Protein AF-A0A7C7FWV0-F1 (afdb_monomer_lite)

Structure (mmCIF, N/CA/C/O backbone):
data_AF-A0A7C7FWV0-F1
#
_entry.id   AF-A0A7C7FWV0-F1
#
loop_
_atom_site.group_PDB
_atom_site.id
_atom_site.type_symbol
_atom_site.label_atom_id
_atom_site.label_alt_id
_atom_site.label_comp_id
_atom_site.label_asym_id
_atom_site.label_entity_id
_atom_site.label_seq_id
_atom_site.pdbx_PDB_ins_code
_atom_site.Cartn_x
_atom_site.Cartn_y
_atom_site.Cartn_z
_atom_site.occupancy
_atom_site.B_iso_or_equiv
_atom_site.auth_seq_id
_atom_site.auth_comp_id
_atom_site.auth_asym_id
_atom_site.auth_atom_id
_atom_site.pdbx_PDB_model_num
ATOM 1 N N . MET A 1 1 ? -1.822 7.002 6.328 1.00 85.12 1 MET A N 1
ATOM 2 C CA . MET A 1 1 ? -2.874 6.088 5.853 1.00 85.12 1 MET A CA 1
ATOM 3 C C . MET A 1 1 ? -3.283 5.202 6.996 1.00 85.12 1 MET A C 1
ATOM 5 O O . MET A 1 1 ? -2.418 4.875 7.804 1.00 85.12 1 MET A O 1
ATOM 9 N N . LYS A 1 2 ? -4.553 4.831 7.071 1.00 88.38 2 LYS A N 1
ATOM 10 C CA . LYS A 1 2 ? -5.078 3.891 8.063 1.00 88.38 2 LYS A CA 1
ATOM 11 C C . LYS A 1 2 ? -5.800 2.737 7.371 1.00 88.38 2 LYS A C 1
ATOM 13 O O . LYS A 1 2 ? -6.202 2.840 6.214 1.00 88.38 2 LYS A O 1
ATOM 18 N N . VAL A 1 3 ? -5.982 1.647 8.110 1.00 93.56 3 VAL A N 1
ATOM 19 C CA . VAL A 1 3 ? -6.836 0.530 7.691 1.00 93.56 3 VAL A CA 1
ATOM 20 C C . VAL A 1 3 ? -8.240 1.049 7.374 1.00 93.56 3 VAL A C 1
ATOM 22 O O . VAL A 1 3 ? -8.801 1.845 8.130 1.00 93.56 3 VAL A O 1
ATOM 25 N N . GLY A 1 4 ? -8.787 0.601 6.246 1.00 93.94 4 GLY A N 1
ATOM 26 C CA . GLY A 1 4 ? -10.085 1.013 5.720 1.00 93.94 4 GLY A CA 1
ATOM 27 C C . GLY A 1 4 ? -10.051 2.208 4.764 1.00 93.94 4 GLY A C 1
ATOM 28 O O . GLY A 1 4 ? -11.071 2.475 4.133 1.00 93.94 4 GLY A O 1
ATOM 29 N N . ASP A 1 5 ? -8.920 2.907 4.616 1.00 94.50 5 ASP A N 1
ATOM 30 C CA . ASP A 1 5 ? -8.793 3.945 3.588 1.00 94.50 5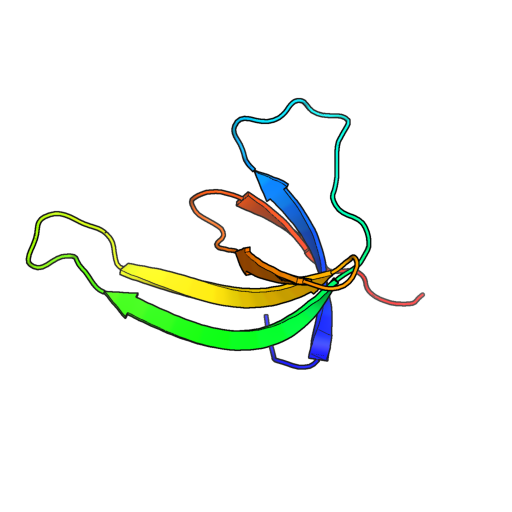 ASP A CA 1
ATOM 31 C C . ASP A 1 5 ? -8.856 3.315 2.183 1.00 94.50 5 ASP A C 1
ATOM 33 O O . ASP A 1 5 ? -8.309 2.232 1.948 1.00 94.50 5 ASP A O 1
ATOM 37 N N . LEU A 1 6 ? -9.507 4.010 1.246 1.00 95.75 6 LEU A N 1
ATOM 38 C CA . LEU A 1 6 ? -9.465 3.690 -0.181 1.00 95.75 6 LEU A CA 1
ATOM 39 C C . LEU A 1 6 ? -8.359 4.493 -0.854 1.00 95.75 6 LEU A C 1
ATOM 41 O O . LEU A 1 6 ? -8.248 5.706 -0.656 1.00 95.75 6 LEU A O 1
ATOM 45 N N . ILE A 1 7 ? -7.555 3.817 -1.666 1.00 95.69 7 ILE A N 1
ATOM 46 C CA . ILE A 1 7 ? -6.407 4.417 -2.338 1.00 95.69 7 ILE A CA 1
ATOM 47 C C . ILE A 1 7 ? -6.277 3.924 -3.772 1.00 95.69 7 ILE A C 1
ATOM 49 O O . ILE A 1 7 ? -6.753 2.846 -4.113 1.00 95.69 7 ILE A O 1
ATOM 53 N N . SER A 1 8 ? -5.576 4.693 -4.591 1.00 95.19 8 SER A N 1
ATOM 54 C CA . SER A 1 8 ? -4.997 4.220 -5.847 1.00 95.19 8 SER A CA 1
ATOM 55 C C . SER A 1 8 ? -3.490 4.450 -5.795 1.00 95.19 8 SER A C 1
ATOM 57 O O . SER A 1 8 ? -3.024 5.392 -5.146 1.00 95.19 8 SER A O 1
ATOM 59 N N . PHE A 1 9 ? -2.719 3.564 -6.413 1.00 95.00 9 PHE A N 1
ATOM 60 C CA . PHE A 1 9 ? -1.266 3.641 -6.411 1.00 95.00 9 PHE A CA 1
ATOM 61 C C . PHE A 1 9 ? -0.680 3.255 -7.767 1.00 95.00 9 PHE A C 1
ATOM 63 O O . PHE A 1 9 ? -1.333 2.599 -8.576 1.00 95.00 9 PHE A O 1
ATOM 70 N N . LYS A 1 10 ? 0.566 3.650 -8.014 1.00 93.69 10 LYS A N 1
ATOM 71 C CA . LYS A 1 10 ? 1.352 3.177 -9.154 1.00 93.69 10 LYS A CA 1
ATOM 72 C C . LYS A 1 10 ? 2.819 3.008 -8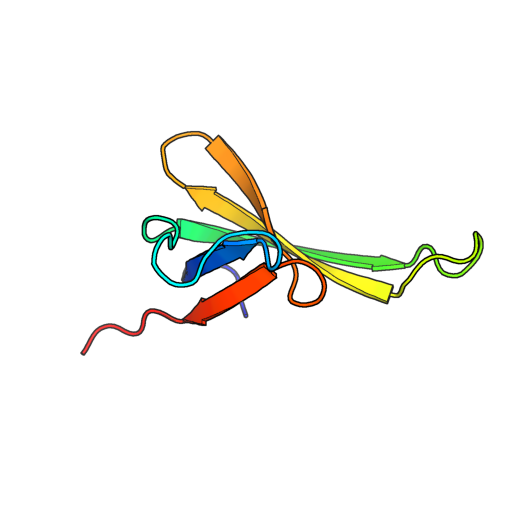.759 1.00 93.69 10 LYS A C 1
ATOM 74 O O . LYS A 1 10 ? 3.330 3.853 -8.021 1.00 93.69 10 LYS A O 1
ATOM 79 N N . PRO A 1 11 ? 3.525 1.976 -9.249 1.00 91.25 11 PRO A N 1
ATOM 80 C CA . PRO A 1 11 ? 4.968 1.904 -9.077 1.00 91.25 11 PRO A CA 1
ATOM 81 C C . PRO A 1 11 ? 5.627 3.096 -9.770 1.00 91.25 11 PRO A C 1
ATOM 83 O O . PRO A 1 11 ? 5.298 3.412 -10.910 1.00 91.25 11 PRO A O 1
ATOM 86 N N . LYS A 1 12 ? 6.615 3.728 -9.138 1.00 89.44 12 LYS A N 1
ATOM 87 C CA . LYS A 1 12 ? 7.317 4.893 -9.713 1.00 89.44 12 LYS A CA 1
ATOM 88 C C . LYS A 1 12 ? 8.088 4.595 -11.001 1.00 89.44 12 LYS A C 1
ATOM 90 O O . LYS A 1 12 ? 8.543 5.511 -11.675 1.00 89.44 12 LYS A O 1
ATOM 95 N N . SER A 1 13 ? 8.286 3.318 -11.323 1.00 84.31 13 SER A N 1
ATOM 96 C CA . SER A 1 13 ? 8.879 2.869 -12.584 1.00 84.31 13 SER A CA 1
ATOM 97 C C . SER A 1 13 ? 7.880 2.803 -13.747 1.00 84.31 13 SER A C 1
ATOM 99 O O . SER A 1 13 ? 8.305 2.567 -14.877 1.00 84.31 13 SER A O 1
ATOM 101 N N . PHE A 1 14 ? 6.580 2.973 -13.491 1.00 81.94 14 PHE A N 1
ATOM 102 C CA . PHE A 1 14 ? 5.533 2.975 -14.513 1.00 81.94 14 PHE A CA 1
ATOM 103 C C . PHE A 1 14 ? 5.315 4.387 -15.073 1.00 81.94 14 PHE A C 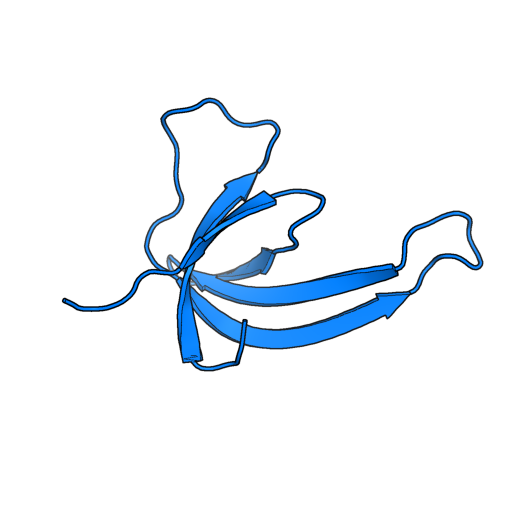1
ATOM 105 O O . PHE A 1 14 ? 5.674 5.384 -14.447 1.00 81.94 14 PHE A O 1
ATOM 112 N N . GLY A 1 15 ? 4.749 4.458 -16.284 1.00 74.38 15 GLY A N 1
ATOM 113 C CA . GLY A 1 15 ? 4.429 5.719 -16.958 1.00 74.38 15 GLY A CA 1
ATOM 114 C C . GLY A 1 15 ? 3.362 6.545 -16.231 1.00 74.38 15 GLY A C 1
ATOM 115 O O . GLY A 1 15 ? 2.801 6.136 -15.212 1.00 74.38 15 GLY A O 1
ATOM 116 N N . ASP A 1 16 ? 3.076 7.739 -16.750 1.00 72.44 16 ASP A N 1
ATOM 117 C CA . ASP A 1 16 ? 2.191 8.685 -16.061 1.00 72.44 16 ASP A CA 1
ATOM 118 C C . ASP A 1 16 ? 0.719 8.262 -16.010 1.00 72.44 16 ASP A C 1
ATOM 120 O O . ASP A 1 16 ? 0.029 8.616 -15.049 1.00 72.44 16 ASP A O 1
ATOM 124 N N . ASP A 1 17 ? 0.283 7.447 -16.970 1.00 74.38 17 ASP A N 1
ATOM 125 C CA . ASP A 1 17 ? -1.134 7.203 -17.242 1.00 74.38 17 ASP A CA 1
ATOM 126 C C . ASP A 1 17 ? -1.726 5.956 -16.554 1.00 74.38 17 ASP A C 1
ATOM 128 O O . ASP A 1 17 ? -2.947 5.856 -16.434 1.00 74.38 17 ASP A O 1
ATOM 132 N N . ASP A 1 18 ? -0.902 5.033 -16.044 1.00 82.81 18 ASP A N 1
ATOM 133 C CA . ASP A 1 18 ? -1.383 3.753 -15.501 1.00 82.81 18 ASP A CA 1
ATOM 134 C C . ASP A 1 18 ? -1.434 3.761 -13.966 1.00 82.81 18 ASP A C 1
ATOM 136 O O . ASP A 1 18 ? -0.468 3.426 -13.275 1.00 82.81 18 ASP A O 1
ATOM 140 N N . TRP A 1 19 ? -2.594 4.137 -13.423 1.00 91.69 19 TRP A N 1
ATOM 141 C CA . TRP A 1 19 ? -2.913 4.008 -11.999 1.00 91.69 19 TRP A CA 1
ATOM 142 C C . TRP A 1 19 ? -3.652 2.707 -11.704 1.00 91.69 19 TRP A C 1
ATOM 144 O O . TRP A 1 19 ? -4.438 2.216 -12.514 1.00 91.69 19 TRP A O 1
ATOM 154 N N . SER A 1 20 ? -3.450 2.168 -10.503 1.00 92.62 20 SER A N 1
ATOM 155 C CA . SER A 1 20 ? -4.225 1.025 -10.040 1.00 92.62 20 SER A CA 1
ATOM 156 C C . SER A 1 20 ? -5.711 1.377 -9.920 1.00 92.62 20 SER A C 1
ATOM 158 O O . SER A 1 20 ? -6.078 2.512 -9.592 1.00 92.62 20 SER A O 1
ATOM 160 N N . ASN A 1 21 ? -6.581 0.377 -10.053 1.00 93.69 21 ASN A N 1
ATOM 161 C CA . ASN A 1 21 ? -7.952 0.507 -9.567 1.00 93.69 21 ASN A CA 1
ATOM 162 C C . ASN A 1 21 ? -7.973 0.900 -8.069 1.00 93.69 21 ASN A C 1
ATOM 164 O O . ASN A 1 21 ? -6.983 0.701 -7.353 1.00 93.69 21 ASN A O 1
ATOM 168 N N . PRO A 1 22 ? -9.081 1.464 -7.560 1.00 94.88 22 PRO A N 1
ATOM 169 C CA . PRO A 1 22 ? -9.249 1.707 -6.133 1.00 94.88 22 PRO A CA 1
ATOM 170 C C . PRO A 1 22 ? -9.084 0.421 -5.312 1.00 94.88 22 PRO A C 1
ATOM 172 O O . PRO A 1 22 ? -9.832 -0.541 -5.485 1.00 94.88 22 PRO A O 1
ATOM 175 N N . GLY A 1 23 ? -8.118 0.418 -4.398 1.00 95.69 23 GLY A N 1
ATOM 176 C CA . GLY A 1 23 ? -7.873 -0.652 -3.439 1.00 95.69 23 GLY A CA 1
ATOM 177 C C . GLY A 1 23 ? -8.173 -0.210 -2.009 1.00 95.69 23 GLY A C 1
ATOM 178 O O . GLY A 1 23 ? -8.080 0.974 -1.681 1.00 95.69 23 GLY A O 1
ATOM 179 N N . ILE A 1 24 ? -8.520 -1.164 -1.144 1.00 97.06 24 ILE A N 1
ATOM 180 C CA . ILE A 1 24 ? -8.751 -0.918 0.287 1.00 97.06 24 ILE A CA 1
ATOM 181 C C . ILE A 1 24 ? -7.536 -1.335 1.109 1.00 97.06 24 ILE A C 1
ATOM 183 O O . ILE A 1 24 ? -6.985 -2.424 0.930 1.00 97.06 24 ILE A O 1
ATOM 187 N N . VAL A 1 25 ? -7.130 -0.482 2.043 1.00 97.06 25 VAL A N 1
ATOM 188 C CA . VAL A 1 25 ? -6.044 -0.782 2.980 1.00 97.06 25 VAL A CA 1
ATOM 189 C C . VAL A 1 25 ? -6.547 -1.762 4.032 1.00 97.06 25 VAL A C 1
ATOM 191 O O . VAL A 1 25 ? -7.464 -1.452 4.793 1.00 97.06 25 VAL A O 1
ATOM 194 N N . LEU A 1 26 ? -5.937 -2.941 4.089 1.00 97.94 26 LEU A N 1
ATOM 195 C CA . LEU A 1 26 ? -6.284 -3.998 5.035 1.00 97.94 26 LEU A CA 1
ATOM 196 C C . LEU A 1 26 ? -5.437 -3.959 6.305 1.00 97.94 26 LEU A C 1
ATOM 198 O O . LEU A 1 26 ? -5.940 -4.277 7.378 1.00 97.94 26 LEU A O 1
ATOM 202 N N . ASP A 1 27 ? -4.157 -3.620 6.172 1.00 97.50 27 ASP A N 1
ATOM 203 C CA . ASP A 1 27 ? -3.196 -3.640 7.275 1.00 97.50 27 ASP A CA 1
ATOM 204 C C . ASP A 1 27 ? -2.013 -2.704 6.990 1.00 97.50 27 ASP A C 1
ATOM 206 O O . ASP A 1 27 ? -1.807 -2.266 5.852 1.00 97.50 27 ASP A O 1
ATOM 210 N N . SER A 1 28 ? -1.223 -2.407 8.018 1.00 96.25 28 SER A N 1
ATOM 211 C CA . SER A 1 28 ? 0.005 -1.628 7.907 1.00 96.25 28 SER A CA 1
ATOM 212 C C . SER A 1 28 ? 1.033 -2.037 8.954 1.00 96.25 28 SER A C 1
ATOM 214 O O . SER A 1 28 ? 0.685 -2.197 10.122 1.00 96.25 28 SER A O 1
ATOM 216 N N . TYR A 1 29 ? 2.304 -2.107 8.569 1.00 95.56 29 TYR A N 1
ATOM 217 C CA . TYR A 1 29 ? 3.397 -2.367 9.503 1.00 95.56 29 TYR A CA 1
ATOM 218 C C . TYR A 1 29 ? 4.661 -1.594 9.125 1.00 95.56 29 TYR A C 1
ATOM 220 O O . TYR A 1 29 ? 4.897 -1.280 7.958 1.00 95.56 29 TYR A O 1
ATOM 228 N N . GLU A 1 30 ? 5.489 -1.289 10.125 1.00 96.12 30 GLU A N 1
ATOM 229 C CA . GLU A 1 30 ? 6.827 -0.748 9.889 1.00 96.12 30 GLU A CA 1
ATOM 230 C C . GLU A 1 30 ? 7.790 -1.886 9.537 1.00 96.12 30 GLU A C 1
ATOM 232 O O . GLU A 1 30 ? 7.906 -2.870 10.270 1.00 96.12 30 GLU A O 1
ATOM 237 N N . HIS A 1 31 ? 8.503 -1.737 8.425 1.00 93.81 31 HIS A N 1
ATOM 238 C CA . HIS A 1 31 ? 9.626 -2.582 8.050 1.00 93.81 31 HIS A CA 1
ATOM 239 C C . HIS A 1 31 ? 10.926 -1.802 8.250 1.00 93.81 31 HIS A C 1
ATOM 241 O O . HIS A 1 31 ? 11.066 -0.700 7.724 1.00 93.81 31 HIS A O 1
ATOM 247 N N . ASP A 1 32 ? 11.859 -2.348 9.027 1.00 95.50 32 ASP A N 1
ATOM 248 C CA . ASP A 1 32 ? 13.150 -1.718 9.318 1.00 95.50 32 ASP A CA 1
ATOM 249 C C . ASP A 1 32 ? 14.283 -2.715 9.060 1.00 95.50 32 ASP A C 1
ATOM 251 O O . ASP A 1 32 ? 14.597 -3.549 9.911 1.00 95.50 32 ASP A O 1
ATOM 255 N N . ASP A 1 33 ? 14.887 -2.636 7.876 1.00 92.88 33 ASP A N 1
ATOM 256 C CA . ASP A 1 33 ? 16.021 -3.465 7.450 1.00 92.88 33 ASP A CA 1
ATOM 257 C C . ASP A 1 33 ? 17.331 -2.656 7.362 1.00 92.88 33 ASP A C 1
ATOM 259 O O . ASP A 1 33 ? 18.312 -3.058 6.730 1.00 92.88 33 ASP A O 1
ATOM 263 N N . ARG A 1 34 ? 17.409 -1.524 8.078 1.00 94.50 34 ARG A N 1
ATOM 264 C CA . ARG A 1 34 ? 18.610 -0.665 8.119 1.00 94.50 34 ARG A CA 1
ATOM 265 C C . ARG A 1 34 ? 19.862 -1.384 8.626 1.00 94.50 34 ARG A C 1
ATOM 267 O O . ARG A 1 34 ? 20.972 -0.990 8.279 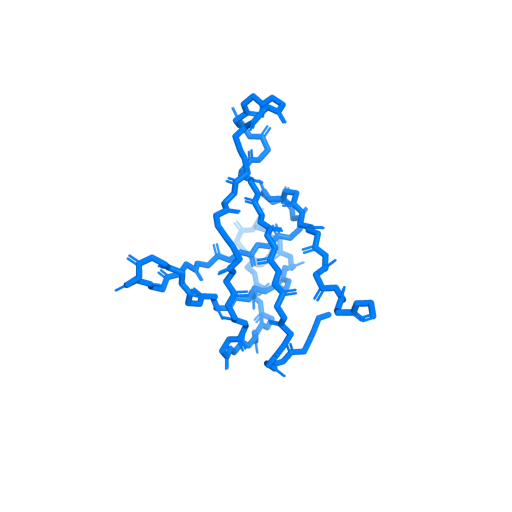1.00 94.50 34 ARG A O 1
ATOM 274 N N . GLN A 1 35 ? 19.709 -2.454 9.409 1.00 92.25 35 GLN A N 1
ATOM 275 C CA . GLN A 1 35 ? 20.835 -3.269 9.890 1.00 92.25 35 GLN A CA 1
ATOM 276 C C . GLN A 1 35 ? 21.591 -3.977 8.757 1.00 92.25 35 GLN A C 1
ATOM 278 O O . GLN A 1 35 ? 22.776 -4.267 8.900 1.00 92.25 35 GLN A O 1
ATOM 283 N N . THR A 1 36 ? 20.928 -4.223 7.628 1.00 93.00 36 THR A N 1
ATOM 284 C CA . THR A 1 36 ? 21.511 -4.849 6.435 1.00 93.00 36 THR A CA 1
ATOM 285 C C . THR A 1 36 ? 21.741 -3.844 5.303 1.00 93.00 36 THR A C 1
ATOM 287 O O . THR A 1 36 ? 21.921 -4.243 4.157 1.00 93.00 36 THR A O 1
ATOM 290 N N . GLY A 1 37 ? 21.749 -2.540 5.611 1.00 91.81 37 GLY A N 1
ATOM 291 C CA . GLY A 1 37 ? 21.917 -1.467 4.624 1.00 91.81 37 GLY A CA 1
ATOM 292 C C . GLY A 1 37 ? 20.639 -1.089 3.868 1.00 91.81 37 GLY A C 1
ATOM 293 O O . GLY A 1 37 ? 20.726 -0.389 2.861 1.00 91.81 37 GLY A O 1
ATOM 294 N N . GLY A 1 38 ? 19.476 -1.555 4.332 1.00 91.81 38 GLY A N 1
ATOM 295 C CA . GLY A 1 38 ? 18.172 -1.196 3.784 1.00 91.81 38 GLY A CA 1
ATOM 296 C C . GLY A 1 38 ? 17.599 0.103 4.361 1.00 91.81 38 GLY A C 1
ATOM 297 O O . GLY A 1 38 ? 18.330 1.015 4.757 1.00 91.81 38 GLY A O 1
ATOM 298 N N . TRP A 1 39 ? 16.274 0.190 4.412 1.00 92.62 39 TRP A N 1
ATOM 299 C CA . TRP A 1 39 ? 15.506 1.382 4.757 1.00 92.62 39 TRP A CA 1
ATOM 300 C C . TRP A 1 39 ? 14.530 1.118 5.907 1.00 92.62 39 TRP A C 1
ATOM 302 O O . TRP A 1 39 ? 14.249 -0.008 6.301 1.00 92.62 39 TRP A O 1
ATOM 312 N N . LYS A 1 40 ? 14.007 2.197 6.488 1.00 94.62 40 LYS A N 1
ATOM 313 C CA . LYS A 1 40 ? 12.845 2.094 7.366 1.00 94.62 40 LYS A CA 1
ATOM 314 C C . LYS A 1 40 ? 11.638 2.621 6.605 1.00 94.62 40 LYS A C 1
ATOM 316 O O . LYS A 1 40 ? 11.554 3.825 6.384 1.00 94.62 40 LYS A O 1
ATOM 321 N N . ASP A 1 41 ? 10.728 1.727 6.239 1.00 94.50 41 ASP A N 1
ATOM 322 C CA . ASP A 1 41 ? 9.545 2.029 5.438 1.00 94.50 41 ASP A CA 1
ATOM 323 C C . ASP A 1 41 ? 8.263 1.617 6.172 1.00 94.50 41 ASP A C 1
ATOM 325 O O . ASP A 1 41 ? 8.206 0.591 6.851 1.00 94.50 41 ASP A O 1
ATOM 329 N N . LEU A 1 42 ? 7.201 2.402 5.997 1.00 95.19 42 LEU A N 1
ATOM 330 C CA . LEU A 1 42 ? 5.848 1.981 6.346 1.00 95.19 42 LEU A CA 1
ATOM 331 C C . LEU A 1 42 ? 5.254 1.235 5.147 1.00 95.19 42 LEU A C 1
ATOM 333 O O . LEU A 1 42 ? 5.137 1.810 4.064 1.00 95.19 42 LEU A O 1
ATOM 337 N N . ILE A 1 43 ? 4.889 -0.030 5.346 1.00 96.38 43 ILE A N 1
ATOM 338 C CA . ILE A 1 43 ? 4.286 -0.881 4.320 1.00 96.38 43 ILE A CA 1
ATOM 339 C C . ILE A 1 43 ? 2.785 -0.987 4.575 1.00 96.38 43 ILE A C 1
ATOM 341 O O . ILE A 1 43 ? 2.360 -1.279 5.694 1.00 96.38 43 ILE A O 1
ATOM 345 N N . TRP A 1 44 ? 1.985 -0.795 3.528 1.00 97.12 44 TRP A N 1
ATOM 346 C CA . TRP A 1 44 ? 0.542 -1.032 3.540 1.00 97.12 44 TRP A CA 1
ATOM 347 C C . TRP A 1 44 ? 0.201 -2.301 2.768 1.00 97.12 44 TRP A C 1
ATOM 349 O O . TRP A 1 44 ? 0.699 -2.513 1.662 1.00 97.12 44 TRP A O 1
ATOM 359 N N . ILE A 1 45 ? -0.676 -3.128 3.339 1.00 97.50 45 ILE A N 1
ATOM 360 C CA . ILE A 1 45 ? -1.277 -4.265 2.641 1.00 97.50 45 ILE A CA 1
ATOM 361 C C . ILE A 1 45 ? -2.602 -3.810 2.048 1.00 97.50 45 ILE A C 1
ATOM 363 O O . ILE A 1 45 ? -3.522 -3.451 2.782 1.00 97.50 45 ILE A O 1
ATOM 367 N N . VAL A 1 46 ? -2.706 -3.841 0.725 1.00 97.81 46 VAL A N 1
ATOM 368 C CA . VAL A 1 46 ? -3.843 -3.296 -0.024 1.00 97.81 46 VAL A CA 1
ATOM 369 C C . VAL A 1 46 ? -4.523 -4.421 -0.791 1.00 97.81 46 VAL A C 1
ATOM 371 O O . VAL A 1 46 ? -3.852 -5.192 -1.473 1.00 97.81 46 VAL A O 1
ATOM 374 N N . TRP A 1 47 ? -5.844 -4.536 -0.670 1.00 97.69 47 TRP A N 1
ATOM 375 C CA . TRP A 1 47 ? -6.637 -5.451 -1.490 1.00 97.6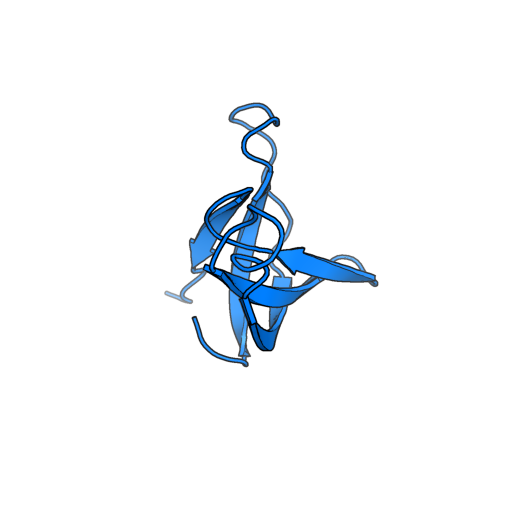9 47 TRP A CA 1
ATOM 376 C C . TRP A 1 47 ? -7.145 -4.739 -2.732 1.00 97.69 47 TRP A C 1
ATOM 378 O O . TRP A 1 47 ? -7.832 -3.722 -2.626 1.00 97.69 47 TRP A O 1
ATOM 388 N N . ILE A 1 48 ? -6.820 -5.294 -3.891 1.00 95.69 48 ILE A N 1
ATOM 389 C CA . ILE A 1 48 ? -7.143 -4.734 -5.198 1.00 95.69 48 ILE A CA 1
ATOM 390 C C . ILE A 1 48 ? -7.25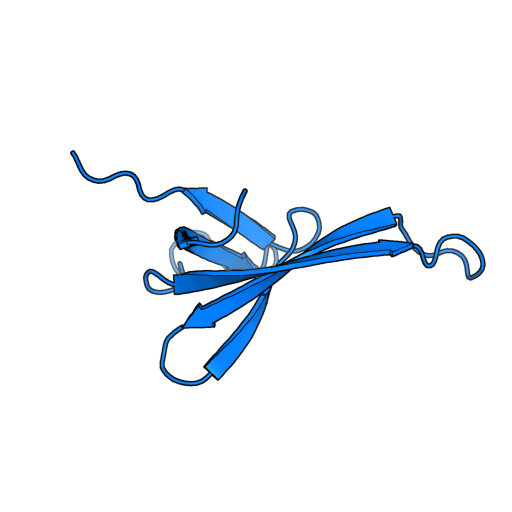9 -5.870 -6.212 1.00 95.69 48 ILE A C 1
ATOM 392 O O . ILE A 1 48 ? -6.494 -6.828 -6.150 1.00 95.69 48 ILE A O 1
ATOM 396 N N . ASP A 1 49 ? -8.251 -5.800 -7.102 1.00 94.00 49 ASP A N 1
ATOM 397 C CA . ASP A 1 49 ? -8.421 -6.721 -8.237 1.00 94.00 49 ASP A CA 1
ATOM 398 C C . ASP A 1 49 ? -8.331 -8.227 -7.887 1.00 94.00 49 ASP A C 1
ATOM 400 O O . ASP A 1 49 ? -7.948 -9.064 -8.701 1.00 94.00 49 ASP A O 1
ATOM 404 N N . GLY A 1 50 ? -8.721 -8.599 -6.660 1.00 96.06 50 GLY A N 1
ATOM 405 C CA . GLY A 1 50 ? -8.748 -9.989 -6.191 1.00 96.06 50 GLY A CA 1
ATOM 406 C C . GLY A 1 50 ? -7.451 -10.505 -5.554 1.00 96.06 50 GLY A C 1
ATOM 407 O O . GLY A 1 50 ? -7.369 -11.696 -5.250 1.00 96.06 50 GLY A O 1
ATOM 408 N N . TYR A 1 51 ? -6.450 -9.651 -5.325 1.00 96.50 51 TYR A N 1
ATOM 409 C CA . TYR A 1 51 ? -5.188 -10.021 -4.681 1.00 96.50 51 TYR A CA 1
ATOM 410 C C . TYR A 1 51 ? -4.714 -8.980 -3.656 1.00 96.50 51 TYR A C 1
ATOM 412 O O . TYR A 1 51 ? -5.270 -7.889 -3.522 1.00 96.50 51 TYR A O 1
ATOM 420 N N . LYS A 1 52 ? -3.693 -9.357 -2.873 1.00 96.94 52 LYS A N 1
ATOM 421 C CA . LYS A 1 52 ? -3.027 -8.478 -1.902 1.00 96.94 52 LYS A CA 1
ATOM 422 C C . LYS A 1 52 ? -1.745 -7.909 -2.500 1.00 96.94 52 LYS A C 1
ATOM 424 O O . LYS A 1 52 ? -0.896 -8.673 -2.954 1.00 96.94 52 LYS A O 1
ATOM 429 N N . CYS A 1 53 ? -1.583 -6.598 -2.400 1.00 95.69 53 CYS A N 1
ATOM 430 C CA . CYS A 1 53 ? -0.368 -5.870 -2.751 1.00 95.69 53 CYS A CA 1
ATOM 431 C C . CYS A 1 53 ? 0.315 -5.315 -1.507 1.00 95.69 53 CYS A C 1
ATOM 433 O O . CYS A 1 53 ? -0.353 -4.928 -0.550 1.00 95.69 53 CYS A O 1
ATOM 435 N N . MET A 1 54 ? 1.643 -5.229 -1.556 1.00 96.31 54 MET A N 1
ATOM 436 C CA . MET A 1 54 ? 2.427 -4.413 -0.631 1.00 96.31 54 MET A CA 1
ATOM 437 C C . MET A 1 54 ? 2.712 -3.077 -1.305 1.00 96.31 54 MET A C 1
ATOM 439 O O . MET A 1 54 ? 3.227 -3.068 -2.420 1.00 96.31 54 MET A O 1
ATOM 443 N N . VAL A 1 55 ? 2.383 -1.979 -0.634 1.00 96.19 55 VAL A N 1
ATOM 444 C CA . VAL A 1 55 ? 2.524 -0.618 -1.167 1.00 96.19 55 VAL A CA 1
ATOM 445 C C . VAL A 1 55 ? 3.311 0.225 -0.176 1.00 96.19 55 VAL A C 1
ATOM 447 O O . VAL A 1 55 ? 3.076 0.138 1.032 1.00 96.19 55 VAL A O 1
ATOM 450 N N . ASN A 1 56 ? 4.234 1.052 -0.665 1.00 95.12 56 ASN A N 1
ATOM 451 C CA . ASN A 1 56 ? 4.918 2.046 0.161 1.00 95.12 56 ASN A CA 1
ATOM 452 C C . ASN A 1 56 ? 5.274 3.303 -0.640 1.00 95.12 56 ASN A C 1
ATOM 454 O O . ASN A 1 56 ? 5.506 3.260 -1.840 1.00 95.12 56 ASN A O 1
ATOM 458 N N . GLN A 1 57 ? 5.385 4.440 0.042 1.00 94.31 57 GLN A N 1
ATOM 459 C CA . GLN A 1 57 ? 5.661 5.729 -0.608 1.00 94.31 57 GLN A CA 1
ATOM 460 C C . GLN A 1 57 ? 7.060 5.853 -1.222 1.00 94.31 57 GLN A C 1
ATOM 462 O O . GLN A 1 57 ? 7.325 6.796 -1.973 1.00 94.31 57 GLN A O 1
ATOM 467 N N . ARG A 1 58 ? 7.991 4.956 -0.889 1.00 93.44 58 ARG A N 1
ATOM 468 C CA . ARG A 1 58 ? 9.326 4.970 -1.487 1.00 93.44 58 ARG A CA 1
ATOM 469 C C . ARG A 1 58 ? 9.267 4.440 -2.916 1.00 93.44 58 ARG A C 1
ATOM 471 O O . ARG A 1 58 ? 9.822 5.090 -3.802 1.00 93.44 58 ARG A O 1
ATOM 478 N N . ASN A 1 59 ? 8.564 3.332 -3.128 1.00 93.00 59 ASN A N 1
ATOM 479 C CA . ASN A 1 59 ? 8.470 2.625 -4.405 1.00 93.00 59 ASN A CA 1
ATOM 480 C C . ASN A 1 59 ? 7.262 3.047 -5.245 1.00 93.00 59 ASN A C 1
ATOM 482 O O . ASN A 1 59 ? 7.331 2.959 -6.469 1.00 93.00 59 ASN A O 1
ATOM 486 N N . ASP A 1 60 ? 6.197 3.522 -4.602 1.00 94.31 60 ASP A N 1
ATOM 487 C CA . ASP A 1 60 ? 4.914 3.791 -5.238 1.00 94.31 60 ASP A CA 1
ATOM 488 C C . ASP A 1 60 ? 4.495 5.250 -5.037 1.00 94.31 60 ASP A C 1
ATOM 490 O O . ASP A 1 60 ? 4.699 5.839 -3.969 1.00 94.31 60 ASP A O 1
ATOM 494 N N . ASP A 1 61 ? 3.878 5.825 -6.063 1.00 94.38 61 ASP A N 1
ATOM 495 C CA . ASP A 1 61 ? 3.059 7.020 -5.914 1.00 94.38 61 ASP A CA 1
ATOM 496 C C . ASP A 1 61 ? 1.666 6.593 -5.463 1.00 94.38 61 ASP A C 1
ATOM 498 O O . ASP A 1 61 ? 1.108 5.619 -5.963 1.00 94.38 61 ASP A O 1
ATOM 502 N N . VAL A 1 62 ? 1.108 7.302 -4.486 1.00 94.44 62 VAL A N 1
ATOM 503 C CA . VAL A 1 62 ? -0.097 6.877 -3.771 1.00 94.44 62 VAL A CA 1
ATOM 504 C C . VAL A 1 62 ? -1.039 8.062 -3.608 1.00 94.44 62 VAL A C 1
ATOM 506 O O . VAL A 1 62 ? -0.646 9.104 -3.079 1.00 94.44 62 VAL A O 1
ATOM 509 N N . VAL A 1 63 ? -2.300 7.879 -3.996 1.00 93.81 63 VAL A N 1
ATOM 510 C CA . VAL A 1 63 ? -3.369 8.872 -3.859 1.00 93.81 63 VAL A CA 1
ATOM 511 C C . VAL A 1 63 ? -4.490 8.324 -2.981 1.00 93.81 63 VAL A C 1
ATOM 513 O O . VAL A 1 63 ? -4.916 7.180 -3.124 1.00 93.81 63 VAL A O 1
ATOM 516 N N . TYR A 1 64 ? -4.985 9.169 -2.076 1.00 92.88 64 TYR A N 1
ATOM 517 C CA . TYR A 1 64 ? -6.157 8.879 -1.254 1.00 92.88 64 TYR A CA 1
ATOM 518 C C . TYR A 1 64 ? -7.428 9.196 -2.028 1.00 92.88 64 TYR A C 1
ATOM 520 O O . TYR A 1 64 ? -7.567 10.284 -2.584 1.00 92.88 64 TYR A O 1
ATOM 528 N N . LEU A 1 65 ? -8.373 8.265 -2.009 1.00 91.69 65 LEU A N 1
ATOM 529 C CA . LEU A 1 65 ? -9.667 8.427 -2.650 1.00 91.69 65 LEU A CA 1
ATOM 530 C C . LEU A 1 65 ? -10.687 8.791 -1.574 1.00 91.69 65 LEU A C 1
ATOM 532 O O . LEU A 1 65 ? -11.195 7.937 -0.850 1.00 91.69 65 LEU A O 1
ATOM 536 N N . THR A 1 66 ? -10.961 10.082 -1.431 1.00 82.88 66 THR A N 1
ATOM 537 C CA . THR A 1 66 ? -12.043 10.566 -0.570 1.00 82.88 66 THR A CA 1
ATOM 538 C C . THR A 1 66 ? -13.335 10.630 -1.372 1.00 82.88 66 THR A C 1
ATOM 540 O O . THR A 1 66 ? -13.348 11.200 -2.462 1.00 82.88 66 THR A O 1
ATOM 543 N N . GLY A 1 67 ? -14.423 10.073 -0.836 1.00 64.19 67 GLY A N 1
ATOM 544 C CA . GLY A 1 67 ? -15.758 10.308 -1.385 1.00 64.19 67 GLY A CA 1
ATOM 545 C C . GLY A 1 67 ? -16.139 11.780 -1.219 1.00 64.19 67 GLY A C 1
ATOM 546 O O . GLY A 1 67 ? -15.952 12.336 -0.137 1.00 64.19 67 GLY A O 1
ATOM 547 N N . SER A 1 68 ? -16.607 12.400 -2.300 1.00 47.69 68 SER A N 1
ATOM 548 C CA . SER A 1 68 ? -17.193 13.747 -2.318 1.00 47.69 68 SER A CA 1
ATOM 549 C C . SER A 1 68 ? -18.602 13.765 -1.745 1.00 47.69 68 SER A C 1
ATOM 551 O O . SER A 1 68 ? -19.353 12.822 -2.086 1.00 47.69 68 SER A O 1
#

Radius of gyration: 12.6 Å; chains: 1; bounding box: 39×24×27 Å

Foldseek 3Di:
DDFQFWKKKDFPPDDDPDIADIWGFHDWDWDDPVVVVDHTWIWTWTDGPHDTDTDTPVGMDMDTDDDD

pLDDT: mean 91.71, std 8.35, range [47.69, 97.94]

Sequence (68 aa):
MKVGDLISFKPKSFGDDDWSNPGIVLDSYEHDDRQTGGWKDLIWIVWIDGYKCMVNQRNDDVVYLTGS

Secondary structure (DSSP, 8-state):
--TT-EEEEEETTS-SS-PPPPEEEEEEEEEE-GGGT--EEEEEEEEETTEEEEE-TTTEEEEE----